Protein AF-A0A0M2LL61-F1 (afdb_monomer)

Secondary structure (DSSP, 8-state):
----------HHHHHHHHHHHHHHHHIIIIIHHHHHHHTTPEEEEE-SSTT--EEEEE--HHHHHH-HHHHHHHHS-HHHHHHHHHHHHHHHHHHHHHHHHHHHHHHHHHHHHHHHHTT--

Radius of gyration: 24.23 Å; Cα contacts (8 Å, |Δi|>4): 71; chains: 1; bounding box: 69×26×73 Å

Foldseek 3Di:
DDPPPPPDDPVVVVCLLVVLVVVLCCCVVPVLVVLLVVLVWDKDWDDPDPVDIKIATHDDPVSCVVCVPSNVVRRDISVRSVVVSVVVSVVVVVCVVVVVVVVVVVVVVVVVVVVVVVVVD

Solvent-accessible surface area (backbone atoms only — not comparable to full-atom values): 7057 Å² total; per-residue (Å²): 139,82,82,79,78,78,76,76,72,65,66,66,59,56,48,69,57,47,49,61,52,54,52,48,50,46,43,61,73,47,50,45,55,52,51,35,57,75,68,69,32,47,83,43,73,53,61,98,43,100,89,57,62,40,42,31,35,48,70,58,74,67,57,38,69,78,36,50,69,61,46,51,57,44,46,46,39,49,64,57,53,52,52,52,53,49,50,51,54,52,50,55,49,50,50,65,65,44,49,63,56,50,51,52,53,51,51,52,52,52,54,55,52,56,56,55,63,69,74,76,114

Nearest PDB structures (foldseek):
  4rjv-assembly2_C  TM=3.319E-01  e=9.261E+00  synthetic construct

Mean predicted aligned error: 9.5 Å

pLDDT: mean 84.98, std 10.01, range [50.81, 96.94]

Structure (mmCIF, N/CA/C/O backbone):
data_AF-A0A0M2LL61-F1
#
_entry.id   AF-A0A0M2LL61-F1
#
loop_
_atom_site.group_PDB
_atom_site.id
_atom_site.type_symbol
_atom_site.label_atom_id
_atom_site.label_alt_id
_atom_site.label_comp_id
_atom_site.label_asym_id
_atom_site.label_entity_id
_atom_site.label_seq_id
_atom_site.pdbx_PDB_ins_code
_atom_site.Cartn_x
_atom_site.Cartn_y
_atom_site.Cartn_z
_atom_site.occupancy
_atom_site.B_iso_or_equiv
_atom_site.auth_seq_id
_atom_site.auth_comp_id
_atom_site.auth_asym_id
_atom_site.auth_atom_id
_atom_site.pdbx_PDB_model_num
ATOM 1 N N . MET A 1 1 ? -4.674 -3.174 -48.853 1.00 50.81 1 MET A N 1
ATOM 2 C CA . MET A 1 1 ? -5.314 -3.799 -47.677 1.00 50.81 1 MET A CA 1
ATOM 3 C C . MET A 1 1 ? -4.205 -4.160 -46.704 1.00 50.81 1 MET A C 1
ATOM 5 O O . MET A 1 1 ? -3.470 -5.105 -46.946 1.00 50.81 1 MET A O 1
ATOM 9 N N . THR A 1 2 ? -3.969 -3.311 -45.710 1.00 56.88 2 THR A N 1
ATOM 10 C CA . THR A 1 2 ? -2.808 -3.397 -44.815 1.00 56.88 2 THR A CA 1
ATOM 11 C C . THR A 1 2 ? -3.265 -4.070 -43.528 1.00 56.88 2 THR A C 1
ATOM 13 O O . THR A 1 2 ? -3.979 -3.457 -42.740 1.00 56.88 2 THR A O 1
ATOM 16 N N . GLU A 1 3 ? -2.913 -5.342 -43.335 1.00 59.81 3 GLU A N 1
ATOM 17 C CA . GLU A 1 3 ? -3.194 -6.060 -42.090 1.00 59.81 3 GLU A CA 1
ATOM 18 C C . GLU A 1 3 ? -2.414 -5.421 -40.935 1.00 59.81 3 GLU A C 1
ATOM 20 O O . GLU A 1 3 ? -1.199 -5.594 -40.781 1.00 59.81 3 GLU A O 1
ATOM 25 N N . SER A 1 4 ? -3.123 -4.662 -40.104 1.00 64.50 4 SER A N 1
ATOM 26 C CA . SER A 1 4 ? -2.631 -4.196 -38.817 1.00 64.50 4 SER A CA 1
ATOM 27 C C . SER A 1 4 ? -2.482 -5.404 -37.891 1.00 64.50 4 SER A C 1
ATOM 29 O O . SER A 1 4 ? -3.421 -5.857 -37.240 1.00 64.50 4 SER A O 1
ATOM 31 N N . ARG A 1 5 ? -1.269 -5.963 -37.827 1.00 64.00 5 ARG A N 1
ATOM 32 C CA . ARG A 1 5 ? -0.934 -7.012 -36.859 1.00 64.00 5 ARG A CA 1
ATOM 33 C C . ARG A 1 5 ? -1.068 -6.447 -35.444 1.00 64.00 5 ARG A C 1
ATOM 35 O O . ARG A 1 5 ? -0.138 -5.825 -34.927 1.00 64.00 5 ARG A O 1
ATOM 42 N N . PHE A 1 6 ? -2.214 -6.683 -34.811 1.00 59.03 6 PHE A N 1
ATOM 43 C CA . PHE A 1 6 ? -2.401 -6.514 -33.376 1.00 59.03 6 PHE A CA 1
ATOM 44 C C . PHE A 1 6 ? -1.422 -7.448 -32.661 1.00 59.03 6 PHE A C 1
ATOM 46 O O . PHE A 1 6 ? -1.678 -8.634 -32.468 1.00 59.03 6 PHE A O 1
ATOM 53 N N . ARG A 1 7 ? -0.252 -6.924 -32.282 1.00 63.88 7 ARG A N 1
ATOM 54 C CA . ARG A 1 7 ? 0.630 -7.617 -31.344 1.00 63.88 7 ARG A CA 1
ATOM 55 C C . ARG A 1 7 ? -0.083 -7.641 -30.000 1.00 63.88 7 ARG A C 1
ATOM 57 O O . ARG A 1 7 ? -0.056 -6.654 -29.266 1.00 63.88 7 ARG A O 1
ATOM 64 N N . VAL A 1 8 ? -0.727 -8.764 -29.699 1.00 64.00 8 VAL A N 1
ATOM 65 C CA . VAL A 1 8 ? -1.262 -9.057 -28.370 1.00 64.00 8 VAL A CA 1
ATOM 66 C C . VAL A 1 8 ? -0.102 -8.903 -27.385 1.00 64.00 8 VAL A C 1
ATOM 68 O O . VAL A 1 8 ? 0.919 -9.586 -27.494 1.00 64.00 8 VAL A O 1
ATOM 71 N N . ARG A 1 9 ? -0.197 -7.919 -26.482 1.00 63.28 9 ARG A N 1
ATOM 72 C CA . ARG A 1 9 ? 0.802 -7.738 -25.423 1.00 63.28 9 ARG A CA 1
ATOM 73 C C . ARG A 1 9 ? 0.854 -9.023 -24.588 1.00 63.28 9 ARG A C 1
ATOM 75 O O . ARG A 1 9 ? -0.197 -9.607 -24.336 1.00 63.28 9 ARG A O 1
ATOM 82 N N . PRO A 1 10 ? 2.042 -9.462 -24.143 1.00 71.44 10 PRO A N 1
ATOM 83 C CA . PRO A 1 10 ? 2.154 -10.686 -23.365 1.00 71.44 10 PRO A CA 1
ATOM 84 C C . PRO A 1 10 ? 1.309 -10.577 -22.080 1.00 71.44 10 PRO A C 1
ATOM 86 O O . PRO A 1 10 ? 1.381 -9.547 -21.398 1.00 71.44 10 PRO A O 1
ATOM 89 N N . PRO A 1 11 ? 0.530 -11.617 -21.727 1.00 74.44 11 PRO A N 1
ATOM 90 C CA . PRO A 1 11 ? -0.408 -11.599 -20.596 1.00 74.44 11 PRO A CA 1
ATOM 91 C C . PRO A 1 11 ? 0.279 -11.346 -19.246 1.00 74.44 11 PRO A C 1
ATOM 93 O O . PRO A 1 11 ? -0.337 -10.824 -18.318 1.00 74.44 11 PRO A O 1
ATOM 96 N N . SER A 1 12 ? 1.583 -11.620 -19.156 1.00 78.31 12 SER A N 1
ATOM 97 C CA . SER A 1 12 ? 2.416 -11.311 -17.992 1.00 78.31 12 SER A CA 1
ATOM 98 C C . SER A 1 12 ? 2.436 -9.822 -17.632 1.00 78.31 12 SER A C 1
ATOM 100 O O . SER A 1 12 ? 2.560 -9.481 -16.459 1.00 78.31 12 SER A O 1
ATOM 102 N N . PHE A 1 13 ? 2.268 -8.924 -18.609 1.00 72.88 13 PHE A N 1
ATOM 103 C CA . PHE A 1 13 ? 2.219 -7.485 -18.348 1.00 72.88 13 PHE A CA 1
ATOM 104 C C . PHE A 1 13 ? 0.907 -7.062 -17.681 1.00 72.88 13 PHE A C 1
ATOM 106 O O . PHE A 1 13 ? 0.927 -6.281 -16.735 1.00 72.88 13 PHE A O 1
ATOM 113 N N . MET A 1 14 ? -0.225 -7.598 -18.145 1.00 77.31 14 MET A N 1
ATOM 114 C CA . MET A 1 14 ? -1.519 -7.351 -17.504 1.00 77.31 14 MET A CA 1
ATOM 115 C C . MET A 1 14 ? -1.539 -7.922 -16.086 1.00 77.31 14 MET A C 1
ATOM 117 O O . MET A 1 14 ? -1.945 -7.225 -15.164 1.00 77.31 14 MET A O 1
ATOM 121 N N . MET A 1 15 ? -1.018 -9.135 -15.890 1.00 81.00 15 MET A N 1
ATOM 122 C CA . MET A 1 15 ? -0.885 -9.753 -14.566 1.00 81.00 15 MET A CA 1
ATOM 123 C C . MET A 1 15 ? -0.065 -8.887 -13.599 1.00 81.00 15 MET A C 1
ATOM 125 O O . MET A 1 15 ? -0.503 -8.649 -12.479 1.00 81.00 15 MET A O 1
ATOM 129 N N . ALA A 1 16 ? 1.077 -8.346 -14.036 1.0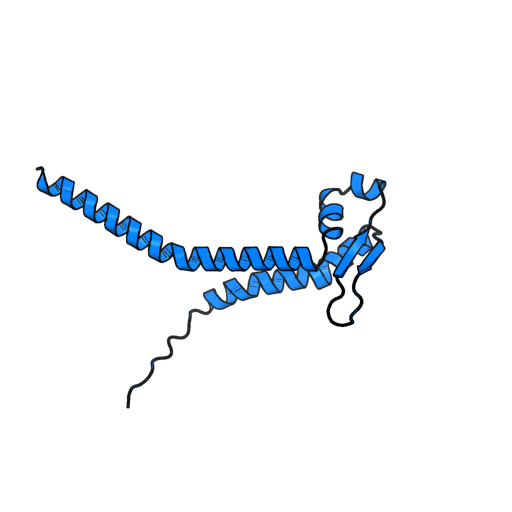0 78.38 16 ALA A N 1
ATOM 130 C CA . ALA A 1 16 ? 1.913 -7.481 -13.200 1.00 78.38 16 ALA A CA 1
ATOM 131 C C . ALA A 1 16 ? 1.226 -6.164 -12.783 1.00 78.38 16 ALA A C 1
ATOM 133 O O . ALA A 1 16 ? 1.598 -5.583 -11.768 1.00 78.38 16 ALA A O 1
ATOM 134 N N . LEU A 1 17 ? 0.237 -5.694 -13.551 1.00 72.94 17 LEU A N 1
ATOM 135 C CA . LEU A 1 17 ? -0.549 -4.497 -13.234 1.00 72.94 17 LEU A CA 1
ATOM 136 C C . LEU A 1 17 ? -1.766 -4.805 -12.361 1.00 72.94 17 LEU A C 1
ATOM 138 O O . LEU A 1 17 ? -2.086 -4.047 -11.450 1.00 72.94 17 LEU A O 1
ATOM 142 N N . VAL A 1 18 ? -2.454 -5.906 -12.656 1.00 82.75 18 VAL A N 1
ATOM 143 C CA . VAL A 1 18 ? -3.702 -6.279 -11.986 1.00 82.75 18 VAL A CA 1
ATOM 144 C C . VAL A 1 18 ? -3.422 -6.869 -10.609 1.00 82.75 18 VAL A C 1
ATOM 146 O O . VAL A 1 18 ? -4.157 -6.578 -9.672 1.00 82.75 18 VAL A O 1
ATOM 149 N N . LEU A 1 19 ? -2.347 -7.647 -10.452 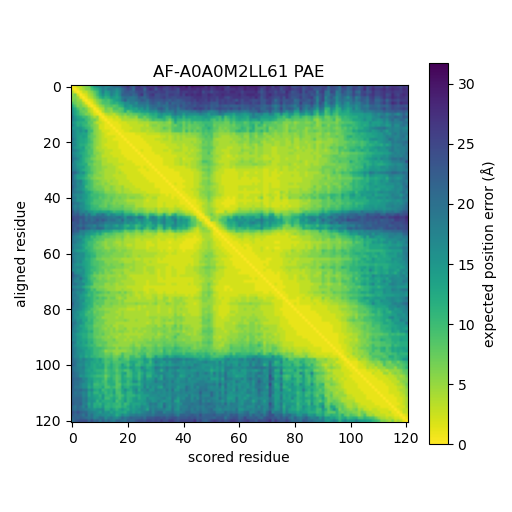1.00 84.88 19 LEU A N 1
ATOM 150 C CA . LEU A 1 19 ? -2.055 -8.339 -9.199 1.00 84.88 19 LEU A CA 1
ATOM 151 C C . LEU A 1 19 ? -1.886 -7.379 -8.004 1.00 84.88 19 LEU A C 1
ATOM 153 O O . LEU A 1 19 ? -2.560 -7.604 -7.001 1.00 84.88 19 LEU A O 1
ATOM 157 N N . PRO A 1 20 ? -1.095 -6.286 -8.077 1.00 82.06 20 PRO A N 1
ATOM 158 C CA . PRO A 1 20 ? -0.996 -5.332 -6.970 1.00 82.06 20 PRO A CA 1
ATOM 159 C C . PRO A 1 20 ? -2.335 -4.669 -6.639 1.00 82.06 20 PRO A C 1
ATOM 161 O O . PRO A 1 20 ? -2.628 -4.419 -5.473 1.00 82.06 20 PRO A O 1
ATOM 164 N N . LEU A 1 21 ? -3.162 -4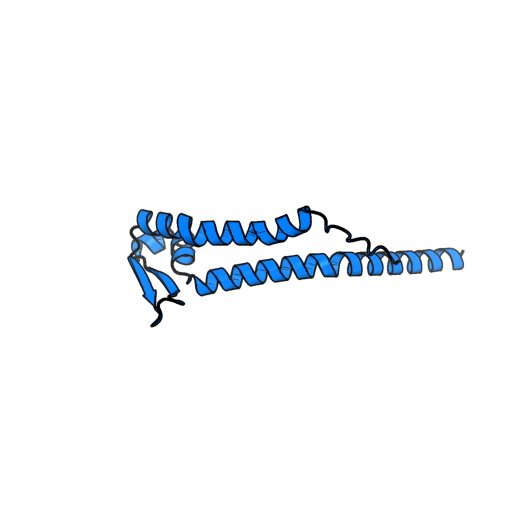.419 -7.659 1.00 84.19 21 LEU A N 1
ATOM 165 C CA . LEU A 1 21 ? -4.479 -3.817 -7.485 1.00 84.19 21 LEU A CA 1
ATOM 166 C C . LEU A 1 21 ? -5.427 -4.771 -6.746 1.00 84.19 21 LEU A C 1
ATOM 168 O O . LEU A 1 21 ? -6.058 -4.377 -5.772 1.00 84.19 21 LEU A O 1
ATOM 172 N N . VAL A 1 22 ? -5.477 -6.038 -7.168 1.00 87.88 22 VAL A N 1
ATOM 173 C CA . VAL A 1 22 ? -6.285 -7.085 -6.525 1.00 87.88 22 VAL A CA 1
ATOM 174 C C . VAL A 1 22 ? -5.838 -7.301 -5.082 1.00 87.88 22 VAL A C 1
ATOM 176 O O . VAL A 1 22 ? -6.674 -7.326 -4.183 1.00 87.88 22 VAL A O 1
ATOM 179 N N . VAL A 1 23 ? -4.528 -7.408 -4.844 1.00 88.12 23 VAL A N 1
ATOM 180 C CA . VAL A 1 23 ? -3.968 -7.558 -3.493 1.00 88.12 23 VAL A CA 1
ATOM 181 C C . VAL A 1 23 ? -4.330 -6.358 -2.621 1.00 88.12 23 VAL A C 1
ATOM 183 O O . VAL A 1 23 ? -4.759 -6.540 -1.485 1.00 88.12 23 VAL A O 1
ATOM 186 N N . GLY A 1 24 ? -4.219 -5.142 -3.158 1.00 86.25 24 GLY A N 1
ATOM 187 C CA . GLY A 1 24 ? -4.608 -3.921 -2.464 1.00 86.25 24 GLY A CA 1
ATOM 188 C C . GLY A 1 24 ? -6.083 -3.899 -2.073 1.00 86.25 24 GLY A C 1
ATOM 189 O O . GLY A 1 24 ? -6.408 -3.625 -0.922 1.00 86.25 24 GLY A O 1
ATOM 190 N N . VAL A 1 25 ? -6.974 -4.258 -3.002 1.00 87.44 25 VAL A N 1
ATOM 191 C CA . VAL A 1 25 ? -8.419 -4.339 -2.742 1.00 87.44 25 VAL A CA 1
ATOM 192 C C . VAL A 1 25 ? -8.730 -5.387 -1.674 1.00 87.44 25 VAL A C 1
ATOM 194 O O . VAL A 1 25 ? -9.489 -5.096 -0.756 1.00 87.44 25 VAL A O 1
ATOM 197 N N . LEU A 1 26 ? -8.130 -6.579 -1.742 1.00 90.56 26 LEU A N 1
ATOM 198 C CA . LEU A 1 26 ? -8.349 -7.632 -0.743 1.00 90.56 26 LEU A CA 1
ATOM 199 C C . LEU A 1 26 ? -7.840 -7.228 0.644 1.00 90.56 26 LEU A C 1
ATOM 201 O O . LEU A 1 26 ? -8.532 -7.440 1.641 1.00 90.56 26 LEU A O 1
ATOM 205 N N . LEU A 1 27 ? -6.656 -6.614 0.714 1.00 87.69 27 LEU A N 1
ATOM 206 C CA . LEU A 1 27 ? -6.118 -6.094 1.967 1.00 87.69 27 LEU A CA 1
ATOM 207 C C . LEU A 1 27 ? -7.063 -5.063 2.583 1.00 87.69 27 LEU A C 1
ATOM 209 O O . LEU A 1 27 ? -7.347 -5.137 3.776 1.00 87.69 27 LEU A O 1
ATOM 213 N N . ASN A 1 28 ? -7.583 -4.142 1.773 1.00 87.44 28 ASN A N 1
ATOM 214 C CA . ASN A 1 28 ? -8.370 -3.029 2.283 1.00 87.44 28 ASN A CA 1
ATOM 215 C C . ASN A 1 28 ? -9.826 -3.401 2.597 1.00 87.44 28 ASN A C 1
ATOM 217 O O . ASN A 1 28 ? -10.373 -2.951 3.598 1.00 87.44 28 ASN A O 1
ATOM 221 N N . ALA A 1 29 ? -10.447 -4.248 1.774 1.00 87.00 29 ALA A N 1
ATOM 222 C CA . ALA A 1 29 ? -11.855 -4.613 1.915 1.00 87.00 29 ALA A CA 1
ATOM 223 C C . ALA A 1 29 ? -12.096 -5.813 2.844 1.00 87.00 29 ALA A C 1
ATOM 225 O O . ALA A 1 29 ? -13.192 -5.945 3.379 1.00 87.00 29 ALA A O 1
ATOM 226 N N . VAL A 1 30 ? -11.106 -6.698 3.025 1.00 92.06 30 VAL A N 1
ATOM 227 C CA . VAL A 1 30 ? -11.285 -7.953 3.778 1.00 92.06 30 VAL A CA 1
ATOM 228 C C . VAL A 1 30 ? -10.351 -8.022 4.976 1.00 92.06 30 VAL A C 1
ATOM 230 O O . VAL A 1 30 ? -10.808 -8.129 6.113 1.00 92.06 30 VAL A O 1
ATOM 233 N N . VAL A 1 31 ? -9.041 -7.938 4.737 1.00 91.94 31 VAL A N 1
ATOM 234 C CA . VAL A 1 31 ? -8.042 -8.169 5.794 1.00 91.94 31 VAL A CA 1
ATOM 235 C C . VAL A 1 31 ? -8.097 -7.067 6.847 1.00 91.94 31 VAL A C 1
ATOM 237 O O . VAL A 1 31 ? -8.063 -7.351 8.040 1.00 91.94 31 VAL A O 1
ATOM 240 N N . ARG A 1 32 ? -8.221 -5.810 6.418 1.00 91.00 32 ARG A N 1
ATOM 241 C CA . ARG A 1 32 ? -8.233 -4.642 7.300 1.00 91.00 32 ARG A CA 1
ATOM 242 C C . ARG A 1 32 ? -9.453 -4.619 8.234 1.00 91.00 32 ARG A C 1
ATOM 244 O O . ARG A 1 32 ? -9.232 -4.495 9.438 1.00 91.00 32 ARG A O 1
ATOM 251 N N . PRO A 1 33 ? -10.702 -4.818 7.763 1.00 92.25 33 PRO A N 1
ATOM 252 C CA . PRO A 1 33 ? -11.847 -4.954 8.662 1.00 92.25 33 PRO A CA 1
ATOM 253 C C . PRO A 1 33 ? -11.726 -6.142 9.616 1.00 92.25 33 PRO A C 1
ATOM 255 O O . PRO A 1 33 ? -12.028 -6.008 10.799 1.00 92.25 33 PRO A O 1
ATOM 258 N N . TRP A 1 34 ? -11.252 -7.288 9.120 1.00 94.69 34 TRP A N 1
ATOM 259 C CA . TRP A 1 34 ? -11.088 -8.491 9.933 1.00 94.69 34 TRP A CA 1
ATOM 260 C C . TRP A 1 34 ? -10.068 -8.292 11.066 1.00 94.69 34 TRP A C 1
ATOM 262 O O . TRP A 1 34 ? -10.367 -8.58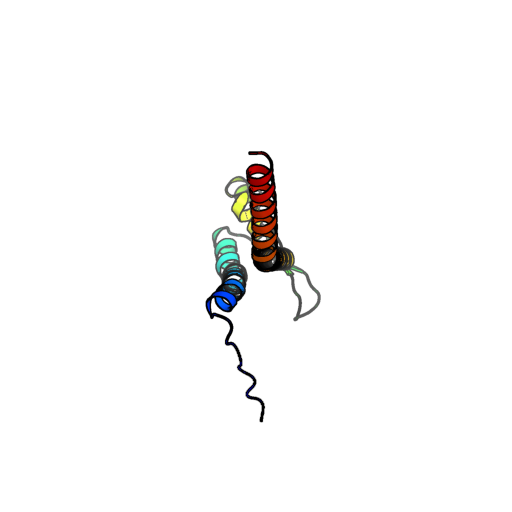9 12.221 1.00 94.69 34 TRP A O 1
ATOM 272 N N . LEU A 1 35 ? -8.900 -7.713 10.767 1.00 93.50 35 LEU A N 1
ATOM 273 C CA . LEU A 1 35 ? -7.884 -7.386 11.773 1.00 93.50 35 LEU A CA 1
ATOM 274 C C . LEU A 1 35 ? -8.367 -6.320 12.762 1.00 93.50 35 LEU A C 1
ATOM 276 O O . LEU A 1 35 ? -8.119 -6.443 13.959 1.00 93.50 35 LEU A O 1
ATOM 280 N N . GLY A 1 36 ? -9.064 -5.289 12.274 1.00 92.88 36 GLY A N 1
ATOM 281 C CA . GLY A 1 36 ? -9.633 -4.243 13.122 1.00 92.88 36 GLY A CA 1
ATOM 282 C C . GLY A 1 36 ? -10.601 -4.805 14.162 1.00 92.88 36 GLY A C 1
ATOM 283 O O . GLY A 1 36 ? -10.510 -4.454 15.336 1.00 92.88 36 GLY A O 1
ATOM 284 N N . GLN A 1 37 ? -11.459 -5.742 13.750 1.00 93.56 37 GLN A N 1
ATOM 285 C CA . GLN A 1 37 ? -12.385 -6.435 14.647 1.00 93.56 37 GLN A CA 1
ATOM 286 C C . GLN A 1 37 ? -11.664 -7.348 15.644 1.00 93.56 37 GLN A C 1
ATOM 288 O O . GLN A 1 37 ? -12.008 -7.336 16.823 1.00 93.56 37 GLN A O 1
ATOM 293 N N . GLN A 1 38 ? -10.656 -8.113 15.206 1.00 95.19 38 GLN A N 1
ATOM 294 C CA . GLN A 1 38 ? -9.905 -8.996 16.108 1.00 95.19 38 GLN A CA 1
ATOM 295 C C . GLN A 1 38 ? -9.145 -8.239 17.200 1.00 95.19 38 GLN A C 1
ATOM 297 O O . GLN A 1 38 ? -9.055 -8.725 18.322 1.00 95.19 38 GLN A O 1
ATOM 302 N N . LEU A 1 39 ? -8.623 -7.055 16.883 1.00 94.12 39 LEU A N 1
ATOM 303 C CA . LEU A 1 39 ? -7.883 -6.209 17.822 1.00 94.12 39 LEU A CA 1
ATOM 304 C C . LEU A 1 39 ? -8.790 -5.282 18.649 1.00 94.12 39 LEU A C 1
ATOM 306 O O . LEU A 1 39 ? -8.288 -4.405 19.343 1.00 94.12 39 LEU A O 1
ATOM 310 N N . GLY A 1 40 ? -10.118 -5.425 18.554 1.00 94.44 40 GLY A N 1
ATOM 311 C CA . GLY A 1 40 ? -11.065 -4.599 19.311 1.00 94.44 40 GLY A CA 1
ATOM 312 C C . GLY A 1 40 ? -11.051 -3.115 18.926 1.00 94.44 40 GLY A C 1
ATOM 313 O O . GLY A 1 40 ? -11.417 -2.263 19.734 1.00 94.44 40 GLY A O 1
ATOM 314 N N . GLY A 1 41 ? -10.616 -2.786 17.708 1.00 93.56 41 GLY A N 1
ATOM 315 C CA . GLY A 1 41 ? -10.573 -1.409 17.233 1.00 93.56 41 GLY A CA 1
ATOM 316 C C . GLY A 1 41 ? -11.968 -0.816 17.046 1.00 93.56 41 GLY A C 1
ATOM 317 O O . GLY A 1 41 ? -12.939 -1.516 16.764 1.00 93.56 41 GLY A O 1
ATOM 318 N N . THR A 1 42 ? -12.065 0.506 17.137 1.00 95.62 42 THR A N 1
ATOM 319 C CA . THR A 1 42 ? -13.288 1.242 16.801 1.00 95.62 42 THR A CA 1
ATOM 320 C C . THR A 1 42 ? -13.182 1.782 15.375 1.00 95.62 42 THR A C 1
ATOM 322 O O . THR A 1 42 ? -12.259 2.556 15.097 1.00 95.62 42 THR A O 1
ATOM 325 N N . PRO A 1 43 ? -14.099 1.422 14.460 1.00 93.75 43 PRO A N 1
ATOM 326 C CA . PRO A 1 43 ? -14.084 1.964 13.114 1.00 93.75 43 PRO A CA 1
ATOM 327 C C . PRO A 1 43 ? -14.488 3.439 13.148 1.00 93.75 43 PRO A C 1
ATOM 329 O O . PRO A 1 43 ? -15.508 3.832 13.717 1.00 93.75 43 PRO A O 1
ATOM 332 N N . ARG A 1 44 ? -13.678 4.263 12.502 1.00 94.19 44 ARG A N 1
ATOM 333 C CA . ARG A 1 44 ? -13.928 5.670 12.231 1.00 94.19 44 ARG A CA 1
ATOM 334 C C . ARG A 1 44 ? -14.094 5.872 10.746 1.00 94.19 44 ARG A C 1
ATOM 336 O O . ARG A 1 44 ? -13.574 5.129 9.914 1.00 94.19 44 ARG A O 1
ATOM 343 N N . SER A 1 45 ? -14.844 6.908 10.427 1.00 91.06 45 SER A N 1
ATOM 344 C CA . SER A 1 45 ? -15.099 7.276 9.054 1.00 91.06 45 SER A CA 1
ATOM 345 C C . SER A 1 45 ? -15.281 8.776 8.960 1.00 91.06 45 SER A C 1
ATOM 347 O O . SER A 1 45 ? -15.987 9.350 9.793 1.00 91.06 45 SER A O 1
ATOM 349 N N . MET A 1 46 ? -14.693 9.396 7.949 1.00 88.88 46 MET A N 1
ATOM 350 C CA . MET A 1 46 ? -14.826 10.826 7.703 1.00 88.88 46 MET A CA 1
ATOM 351 C C . MET A 1 46 ? -15.044 11.080 6.218 1.00 88.88 46 MET A C 1
ATOM 353 O O . MET A 1 46 ? -14.385 10.499 5.360 1.00 88.88 46 MET A O 1
ATOM 357 N N . GLY A 1 47 ? -16.011 11.942 5.922 1.00 82.50 47 GLY A N 1
ATOM 358 C CA . GLY A 1 47 ? -16.435 12.259 4.564 1.00 82.50 47 GLY A CA 1
ATOM 359 C C . GLY A 1 47 ? -17.925 12.570 4.535 1.00 82.50 47 GLY A C 1
ATOM 360 O O . GLY A 1 47 ? -18.720 11.899 5.184 1.00 82.50 47 GLY A O 1
ATOM 361 N N . ALA A 1 48 ? -18.306 13.610 3.796 1.00 64.69 48 ALA A N 1
ATOM 362 C CA . ALA A 1 48 ? -19.694 14.070 3.701 1.00 64.69 48 ALA A CA 1
ATOM 363 C C . ALA A 1 48 ? -20.463 13.439 2.524 1.00 64.69 48 ALA A C 1
ATOM 365 O O . ALA A 1 48 ? -21.597 13.828 2.254 1.00 64.69 48 ALA A O 1
ATOM 366 N N . SER A 1 49 ? -19.856 12.502 1.784 1.00 71.94 49 SER A N 1
ATOM 367 C CA . SER A 1 49 ? -20.455 11.939 0.571 1.00 71.94 49 SER A CA 1
ATOM 368 C C . SER A 1 49 ? -20.425 10.415 0.551 1.00 71.94 49 SER A C 1
ATOM 370 O O . SER A 1 49 ? -19.430 9.794 0.915 1.00 71.94 49 SER A O 1
ATOM 372 N N . VAL A 1 50 ? -21.490 9.829 0.002 1.00 63.75 50 VAL A N 1
ATOM 373 C CA . VAL A 1 50 ? -21.658 8.380 -0.218 1.00 63.75 50 VAL A CA 1
ATOM 374 C C . VAL A 1 50 ? -20.590 7.800 -1.165 1.00 63.75 50 VAL A C 1
ATOM 376 O O . VAL A 1 50 ? -20.388 6.594 -1.213 1.00 63.75 50 VAL A O 1
ATOM 379 N N . ARG A 1 51 ? -19.893 8.647 -1.938 1.00 69.94 51 ARG A N 1
ATOM 380 C CA . ARG A 1 51 ? -18.901 8.227 -2.944 1.00 69.94 51 ARG A CA 1
ATOM 381 C C . ARG A 1 51 ? -17.446 8.313 -2.482 1.00 69.94 51 ARG A C 1
ATOM 383 O O . ARG A 1 51 ? -16.568 7.887 -3.224 1.00 69.94 51 ARG A O 1
ATOM 390 N N . GLY A 1 52 ? -17.181 8.873 -1.307 1.00 69.75 52 GLY A N 1
ATOM 391 C CA . GLY A 1 52 ? -15.820 9.134 -0.845 1.00 69.75 52 GLY A CA 1
ATOM 392 C C . GLY A 1 52 ? -15.804 9.325 0.656 1.00 69.75 52 GLY A C 1
ATOM 393 O O . GLY A 1 52 ? -15.732 10.455 1.137 1.00 69.75 52 GLY A O 1
ATOM 394 N N . GLN A 1 53 ? -15.941 8.215 1.369 1.00 84.81 53 GLN A N 1
ATOM 395 C CA . GLN A 1 53 ? -15.792 8.149 2.811 1.00 84.81 53 GLN A CA 1
ATOM 396 C C . GLN A 1 53 ? -14.451 7.476 3.092 1.00 84.81 53 GLN A C 1
ATOM 398 O O . GLN A 1 53 ? -14.168 6.406 2.558 1.00 84.81 53 GL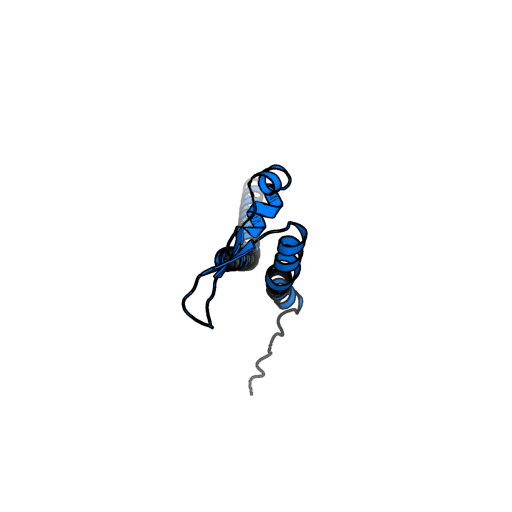N A O 1
ATOM 403 N N . ASP A 1 54 ? -13.598 8.150 3.855 1.00 88.25 54 ASP A N 1
ATOM 404 C CA . ASP A 1 54 ? -12.307 7.609 4.263 1.00 88.25 54 ASP A CA 1
ATOM 405 C C . ASP A 1 54 ? -12.499 6.872 5.586 1.00 88.25 54 ASP A C 1
ATOM 407 O O . ASP A 1 54 ? -13.081 7.441 6.517 1.00 88.25 54 ASP A O 1
ATOM 411 N N . HIS A 1 55 ? -12.054 5.617 5.673 1.00 91.12 55 HIS A N 1
ATOM 412 C CA . HIS A 1 55 ? -12.210 4.803 6.876 1.00 91.12 55 HIS A CA 1
ATOM 413 C C . HIS A 1 55 ? -10.866 4.481 7.524 1.00 91.12 55 HIS A C 1
ATOM 415 O O . HIS A 1 55 ? -9.859 4.196 6.865 1.00 91.12 55 HIS A O 1
ATOM 421 N N . TRP A 1 56 ? -10.855 4.467 8.852 1.00 93.75 56 TRP A N 1
ATOM 422 C CA . TRP A 1 56 ? -9.723 3.998 9.645 1.00 93.75 56 TRP A CA 1
ATOM 423 C C . TRP A 1 56 ? -10.153 3.413 10.973 1.00 93.75 56 TRP A C 1
ATOM 425 O O . TRP A 1 56 ? -11.309 3.522 11.360 1.00 93.75 56 TRP A O 1
ATOM 435 N N . TRP A 1 57 ? -9.227 2.748 11.653 1.00 95.69 57 TRP A N 1
ATOM 436 C CA . TRP A 1 57 ? -9.484 2.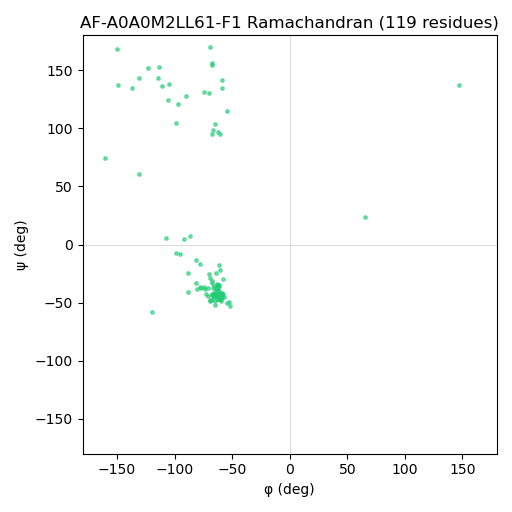138 12.949 1.00 95.69 57 TRP A CA 1
ATOM 437 C C . TRP A 1 57 ? -8.728 2.883 14.038 1.00 95.69 57 TRP A C 1
ATOM 439 O O . TRP A 1 57 ? -7.556 3.218 13.880 1.00 95.69 57 TRP A O 1
ATOM 449 N N . GLU A 1 58 ? -9.403 3.134 15.153 1.00 96.12 58 GLU A N 1
ATOM 450 C CA . GLU A 1 58 ? -8.791 3.657 16.367 1.00 96.12 58 GLU A CA 1
ATOM 451 C C . GLU A 1 58 ? -8.661 2.549 17.406 1.00 96.12 58 GLU A C 1
ATOM 453 O O . GLU A 1 58 ? -9.581 1.761 17.613 1.00 96.12 58 GLU A O 1
ATOM 458 N N . PHE A 1 59 ? -7.518 2.526 18.082 1.00 96.56 59 PHE A N 1
ATOM 459 C CA . PHE A 1 59 ? -7.206 1.569 19.141 1.00 96.56 59 PHE A CA 1
ATOM 460 C C . PHE A 1 59 ? -6.858 2.318 20.421 1.00 96.56 59 PHE A C 1
ATOM 462 O O . PHE A 1 59 ? -6.349 3.446 20.359 1.00 96.56 59 PHE A O 1
ATOM 469 N N . ASP A 1 60 ? -7.105 1.690 21.561 1.00 96.12 60 ASP A N 1
ATOM 470 C CA . ASP A 1 60 ? -6.694 2.174 22.872 1.00 96.12 60 ASP A CA 1
ATOM 471 C C . ASP A 1 60 ? -5.164 2.095 23.049 1.00 96.12 60 ASP A C 1
ATOM 473 O O . ASP A 1 60 ? -4.431 1.539 22.225 1.00 96.12 60 ASP A O 1
ATOM 477 N N . ALA A 1 61 ? -4.659 2.701 24.123 1.00 95.56 61 ALA A N 1
ATOM 478 C CA . ALA A 1 61 ? -3.222 2.798 24.348 1.00 95.56 61 ALA A CA 1
ATOM 479 C C . ALA A 1 61 ? -2.561 1.436 24.631 1.00 95.56 61 ALA A C 1
ATOM 481 O O . ALA A 1 61 ? -1.419 1.242 24.213 1.00 95.56 61 ALA A O 1
ATOM 482 N N . ALA A 1 62 ? -3.259 0.501 25.292 1.00 96.06 62 ALA A N 1
ATOM 483 C CA . ALA A 1 62 ? -2.694 -0.807 25.614 1.00 96.06 62 ALA A CA 1
ATOM 484 C C . ALA A 1 62 ? -2.509 -1.641 24.339 1.00 96.06 62 ALA A C 1
ATOM 486 O O . ALA A 1 62 ? -1.395 -2.077 24.048 1.00 96.06 62 ALA A O 1
ATOM 487 N N . THR A 1 63 ? -3.539 -1.725 23.493 1.00 94.94 63 THR A N 1
ATOM 488 C CA . THR A 1 63 ? -3.459 -2.458 22.216 1.00 94.94 63 THR A CA 1
ATOM 489 C C . THR A 1 63 ? -2.405 -1.874 21.270 1.00 94.94 63 THR A C 1
ATOM 491 O O . THR A 1 63 ? -1.712 -2.615 20.568 1.00 94.94 63 THR A O 1
ATOM 494 N N . ARG A 1 64 ? -2.215 -0.544 21.252 1.00 95.44 64 ARG A N 1
ATOM 495 C CA . ARG A 1 64 ? -1.126 0.078 20.470 1.00 95.44 64 ARG A CA 1
ATOM 496 C C . ARG A 1 64 ? 0.261 -0.299 20.980 1.00 95.44 64 ARG A C 1
ATOM 498 O O . ARG A 1 64 ? 1.172 -0.427 20.167 1.00 95.44 64 ARG A O 1
ATOM 505 N N . ALA A 1 65 ? 0.431 -0.455 22.292 1.00 96.69 65 ALA A N 1
ATOM 506 C CA . ALA A 1 65 ? 1.703 -0.864 22.879 1.00 96.69 65 ALA A CA 1
ATOM 507 C C . ALA A 1 65 ? 2.019 -2.338 22.577 1.00 96.69 65 ALA A C 1
ATOM 509 O O . ALA A 1 65 ? 3.167 -2.668 22.287 1.00 96.69 65 ALA A O 1
ATOM 510 N N . GLU A 1 66 ? 1.004 -3.203 22.584 1.00 96.94 66 GLU A N 1
ATOM 511 C CA . GLU A 1 66 ? 1.146 -4.633 22.279 1.00 96.94 66 GLU A CA 1
ATOM 512 C C . GLU A 1 66 ? 1.364 -4.896 20.780 1.00 96.94 66 GLU A C 1
ATOM 514 O O . GLU A 1 66 ? 2.173 -5.743 20.394 1.00 96.94 66 GLU A O 1
ATOM 519 N N . HIS A 1 67 ? 0.682 -4.137 19.916 1.00 95.62 67 HIS A N 1
ATOM 520 C CA . HIS A 1 67 ? 0.689 -4.341 18.466 1.00 95.62 67 HIS A CA 1
ATOM 521 C C . HIS A 1 67 ? 0.960 -3.047 17.670 1.00 95.62 67 HIS A C 1
ATOM 523 O O . HIS A 1 67 ? 0.138 -2.646 16.836 1.00 95.62 67 HIS A O 1
ATOM 529 N N . PRO A 1 68 ? 2.123 -2.389 17.842 1.00 95.94 68 PRO A N 1
ATOM 530 C CA . PRO A 1 68 ? 2.384 -1.063 17.268 1.00 95.94 68 PRO A CA 1
ATOM 531 C C . PRO A 1 68 ? 2.352 -1.044 15.734 1.00 95.94 68 PRO A C 1
ATOM 533 O O . PRO A 1 68 ? 1.832 -0.109 15.127 1.00 95.94 68 PRO A O 1
ATOM 536 N N . MET A 1 69 ? 2.856 -2.099 15.085 1.00 95.44 69 MET A N 1
ATOM 537 C CA . MET A 1 69 ? 2.882 -2.189 13.619 1.00 95.44 69 MET A CA 1
ATOM 538 C C . MET A 1 69 ? 1.485 -2.398 13.020 1.00 95.44 69 MET A C 1
ATOM 540 O O . MET A 1 69 ? 1.123 -1.733 12.050 1.00 95.44 69 MET A O 1
ATOM 544 N N . LEU A 1 70 ? 0.684 -3.298 13.604 1.00 92.69 70 LEU A N 1
ATOM 545 C CA . LEU A 1 70 ? -0.668 -3.588 13.114 1.00 92.69 70 LEU A CA 1
ATOM 546 C C . LEU A 1 70 ? -1.595 -2.401 13.360 1.00 92.69 70 LEU A C 1
ATOM 548 O O . LEU A 1 70 ? -2.276 -1.955 12.442 1.00 92.69 70 LEU A O 1
ATOM 552 N N . THR A 1 71 ? -1.579 -1.846 14.573 1.00 94.62 71 THR A N 1
ATOM 553 C CA . THR A 1 71 ? -2.404 -0.680 14.911 1.00 94.62 71 THR A CA 1
ATOM 554 C C . THR A 1 71 ? -2.015 0.542 14.082 1.00 94.62 71 THR A C 1
ATOM 556 O O . THR A 1 71 ? -2.905 1.252 13.618 1.00 94.62 71 THR A O 1
ATOM 559 N N . GLY A 1 72 ? -0.724 0.752 13.796 1.00 93.44 72 GLY A N 1
ATOM 560 C CA . GLY A 1 72 ? -0.258 1.804 12.887 1.00 93.44 72 GLY A CA 1
ATOM 561 C C . GLY A 1 72 ? -0.782 1.636 11.457 1.00 93.44 72 GLY A C 1
ATOM 562 O O . GLY A 1 72 ? -1.321 2.581 10.876 1.00 93.44 72 GLY A O 1
ATOM 563 N N . PHE A 1 73 ? -0.708 0.422 10.905 1.00 92.00 73 PHE A N 1
ATOM 564 C CA . PHE A 1 73 ? -1.285 0.119 9.592 1.00 92.00 73 PHE A CA 1
ATOM 565 C C . PHE A 1 73 ? -2.805 0.349 9.562 1.00 92.00 73 PHE A C 1
ATOM 567 O O . PHE A 1 73 ? -3.317 1.014 8.665 1.00 92.00 73 PHE A O 1
ATOM 574 N N . LEU A 1 74 ? -3.531 -0.140 10.568 1.00 92.81 74 LEU A N 1
ATOM 575 C CA . LEU A 1 74 ? -4.991 -0.023 10.649 1.00 92.81 74 LEU A CA 1
ATOM 576 C C . LEU A 1 74 ? -5.470 1.416 10.925 1.00 92.81 74 LEU A C 1
ATOM 578 O O . LEU A 1 74 ? -6.570 1.782 10.511 1.00 92.81 74 LEU A O 1
ATOM 582 N N . SER A 1 75 ? -4.631 2.245 11.554 1.00 93.88 75 SER A N 1
ATOM 583 C CA . SER A 1 75 ? -4.882 3.681 11.763 1.00 93.88 75 SER A CA 1
ATOM 584 C C . SER A 1 75 ? -4.615 4.524 10.510 1.00 93.88 75 SER A C 1
ATOM 586 O O . SER A 1 75 ? -5.049 5.670 10.433 1.00 93.88 75 SER A O 1
ATOM 588 N N . THR A 1 76 ? -3.896 3.984 9.521 1.00 92.56 76 THR A N 1
ATOM 589 C CA . THR A 1 76 ? -3.620 4.676 8.252 1.00 92.56 76 THR A CA 1
ATOM 590 C C . THR A 1 76 ? -4.872 4.673 7.392 1.00 92.56 76 THR A C 1
ATOM 592 O O . THR A 1 76 ? -5.452 3.611 7.218 1.00 92.56 76 THR A O 1
ATOM 595 N N . SER A 1 77 ? -5.284 5.813 6.839 1.00 89.69 77 SER A N 1
ATOM 596 C CA . SER A 1 77 ? -6.552 5.927 6.109 1.00 89.69 77 SER A CA 1
ATOM 597 C C . SER A 1 77 ? -6.596 5.140 4.788 1.00 89.69 77 SER A C 1
ATOM 599 O O . SER A 1 77 ? -5.555 4.864 4.182 1.00 89.69 77 SER A O 1
ATOM 601 N N . ASP A 1 78 ? -7.798 4.781 4.325 1.00 86.50 78 ASP A N 1
ATOM 602 C CA . ASP A 1 78 ? -7.988 4.052 3.061 1.00 86.50 78 ASP A CA 1
ATOM 603 C C . ASP A 1 78 ? -7.419 4.831 1.877 1.00 86.50 78 ASP A C 1
ATOM 605 O O . ASP A 1 78 ? -6.753 4.263 1.006 1.00 86.50 78 ASP A O 1
ATOM 609 N N . GLY A 1 79 ? -7.642 6.149 1.870 1.00 86.44 79 GLY A N 1
ATOM 610 C CA . GLY A 1 79 ? -7.097 7.040 0.852 1.00 86.44 79 GLY A CA 1
ATOM 611 C C . GLY A 1 79 ? -5.567 7.011 0.814 1.00 86.44 79 GLY A C 1
ATOM 612 O O . GLY A 1 79 ? -4.972 6.932 -0.263 1.00 86.44 79 GLY A O 1
ATOM 613 N N . ALA A 1 80 ? -4.915 7.008 1.980 1.00 87.69 80 ALA A N 1
ATOM 614 C CA . ALA A 1 80 ? -3.459 6.929 2.068 1.00 87.69 80 ALA A CA 1
ATOM 615 C C . ALA A 1 80 ? -2.920 5.581 1.553 1.00 87.69 80 ALA A C 1
ATOM 617 O O . ALA A 1 80 ? -1.948 5.557 0.791 1.00 87.69 80 ALA A O 1
ATOM 618 N N . ILE A 1 81 ? -3.577 4.466 1.897 1.00 86.94 81 ILE A N 1
ATOM 619 C CA . ILE A 1 81 ? -3.216 3.126 1.401 1.00 86.94 81 ILE A CA 1
ATOM 620 C C . ILE A 1 81 ? -3.363 3.060 -0.126 1.00 86.94 81 ILE A C 1
ATOM 622 O O . ILE A 1 81 ? -2.460 2.579 -0.818 1.00 86.94 81 ILE A O 1
ATOM 626 N N . ALA A 1 82 ? -4.460 3.593 -0.670 1.00 85.06 82 ALA A N 1
ATOM 627 C CA . ALA A 1 82 ? -4.695 3.642 -2.110 1.00 85.06 82 ALA A CA 1
ATOM 628 C C . ALA A 1 82 ? -3.612 4.450 -2.849 1.00 85.06 82 ALA A C 1
ATOM 630 O O . ALA A 1 82 ? -3.097 3.998 -3.875 1.00 85.06 82 ALA A O 1
ATOM 631 N N . MET A 1 83 ? -3.212 5.607 -2.312 1.00 88.69 83 MET A N 1
ATOM 632 C CA . MET A 1 83 ? -2.140 6.429 -2.886 1.00 88.69 83 MET A CA 1
ATOM 633 C C . MET 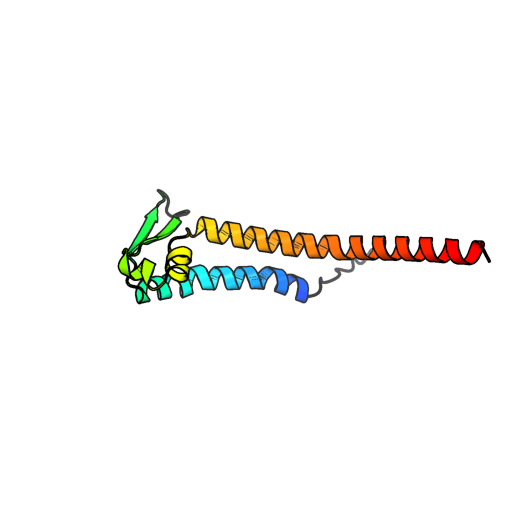A 1 83 ? -0.782 5.720 -2.857 1.00 88.69 83 MET A C 1
ATOM 635 O O . MET A 1 83 ? -0.020 5.806 -3.823 1.00 88.69 83 MET A O 1
ATOM 639 N N . LEU A 1 84 ? -0.485 4.976 -1.789 1.00 88.06 84 LEU A N 1
ATOM 640 C CA . LEU A 1 84 ? 0.748 4.198 -1.681 1.00 88.06 84 LEU A CA 1
ATOM 641 C C . LEU A 1 84 ? 0.785 3.055 -2.705 1.00 88.06 84 LEU A C 1
ATOM 643 O O . LEU A 1 84 ? 1.786 2.881 -3.400 1.00 88.06 84 LEU A O 1
ATOM 647 N N . LEU A 1 85 ? -0.320 2.322 -2.867 1.00 85.31 85 LEU A N 1
ATOM 648 C CA . LEU A 1 85 ? -0.448 1.294 -3.906 1.00 85.31 85 LEU A CA 1
ATOM 649 C C . LEU A 1 85 ? -0.295 1.883 -5.309 1.00 85.31 85 LEU A C 1
ATOM 651 O O . LEU A 1 85 ? 0.413 1.319 -6.146 1.00 85.31 85 LEU A O 1
ATOM 655 N N . PHE A 1 86 ? -0.909 3.039 -5.561 1.00 84.38 86 PHE A N 1
ATOM 656 C CA . PHE A 1 86 ? -0.760 3.744 -6.828 1.00 84.38 86 PHE A CA 1
ATOM 657 C C . PHE A 1 86 ? 0.702 4.122 -7.095 1.00 84.38 86 PHE A C 1
ATOM 659 O O . PHE A 1 86 ? 1.211 3.869 -8.188 1.00 84.38 86 PHE A O 1
ATOM 666 N N . ALA A 1 87 ? 1.414 4.640 -6.090 1.00 88.12 87 ALA A N 1
ATOM 667 C CA . ALA A 1 87 ? 2.838 4.944 -6.204 1.00 88.12 87 ALA A CA 1
ATOM 668 C C . ALA A 1 87 ? 3.669 3.696 -6.554 1.00 88.12 87 ALA A C 1
ATOM 670 O O . ALA A 1 87 ? 4.518 3.756 -7.445 1.00 88.12 87 ALA A O 1
ATOM 671 N N . VAL A 1 88 ? 3.389 2.545 -5.929 1.00 86.31 88 VAL A N 1
ATOM 672 C CA . VAL A 1 88 ? 4.052 1.268 -6.253 1.00 86.31 88 VAL A CA 1
ATOM 673 C C . VAL A 1 88 ? 3.790 0.857 -7.703 1.00 86.31 88 VAL A C 1
ATOM 675 O O . VAL A 1 88 ? 4.728 0.505 -8.418 1.00 86.31 88 VAL A O 1
ATOM 678 N N . ILE A 1 89 ? 2.544 0.946 -8.174 1.00 84.19 89 ILE A N 1
ATOM 679 C CA . ILE A 1 89 ? 2.190 0.630 -9.567 1.00 84.19 89 ILE A CA 1
ATOM 680 C C . ILE A 1 89 ? 2.951 1.543 -10.539 1.00 84.19 89 ILE A C 1
ATOM 682 O O . ILE A 1 89 ? 3.530 1.060 -11.516 1.00 84.19 89 ILE A O 1
ATOM 686 N N . VAL A 1 90 ? 3.003 2.848 -10.259 1.00 87.19 90 VAL A N 1
ATOM 687 C CA . VAL A 1 90 ? 3.747 3.823 -11.071 1.00 87.19 90 VAL A CA 1
ATOM 688 C C . VAL A 1 90 ? 5.240 3.494 -11.098 1.00 87.19 90 VAL A C 1
ATOM 690 O O . VAL A 1 90 ? 5.845 3.529 -12.169 1.00 87.19 90 VAL A O 1
ATOM 693 N N . LEU A 1 91 ? 5.837 3.119 -9.964 1.00 87.25 91 LEU A N 1
ATOM 694 C CA . LEU A 1 91 ? 7.247 2.724 -9.892 1.00 87.25 91 LEU A CA 1
ATOM 695 C C . LEU A 1 91 ? 7.534 1.451 -10.693 1.00 87.25 91 LEU A C 1
ATOM 697 O O . LEU A 1 91 ? 8.510 1.414 -11.442 1.00 87.25 91 LEU A O 1
ATOM 701 N N . LEU A 1 92 ? 6.676 0.432 -10.596 1.00 83.19 92 LEU A N 1
ATOM 702 C CA . LEU A 1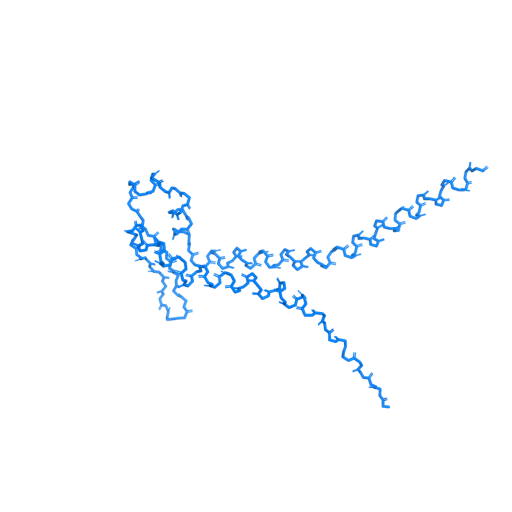 92 ? 6.801 -0.796 -11.388 1.00 83.19 92 LEU A CA 1
ATOM 703 C C . LEU A 1 92 ? 6.698 -0.505 -12.890 1.00 83.19 92 LEU A C 1
ATOM 705 O O . LEU A 1 92 ? 7.462 -1.053 -13.693 1.00 83.19 92 LEU A O 1
ATOM 709 N N . PHE A 1 93 ? 5.796 0.400 -13.275 1.00 82.19 93 PHE A N 1
ATOM 710 C CA . PHE A 1 93 ? 5.669 0.856 -14.652 1.00 82.19 93 PHE A CA 1
ATOM 711 C C . PHE A 1 93 ? 6.930 1.602 -15.099 1.00 82.19 93 PHE A C 1
ATOM 713 O O . PHE A 1 93 ? 7.549 1.226 -16.094 1.00 82.19 93 PHE A O 1
ATOM 720 N N . ALA A 1 94 ? 7.378 2.602 -14.338 1.00 84.75 94 ALA A N 1
ATOM 721 C CA . ALA A 1 94 ? 8.591 3.355 -14.633 1.00 84.75 94 ALA A CA 1
ATOM 722 C C . ALA A 1 94 ? 9.797 2.418 -14.787 1.00 84.75 94 ALA A C 1
ATOM 724 O O . ALA A 1 94 ? 10.465 2.445 -15.820 1.00 84.75 94 ALA A O 1
ATOM 725 N N . TRP A 1 95 ? 10.015 1.514 -13.830 1.00 84.25 95 TRP A N 1
ATOM 726 C CA . TRP A 1 95 ? 11.080 0.516 -13.881 1.00 84.25 95 TRP A CA 1
ATOM 727 C C . TRP A 1 95 ? 11.045 -0.288 -15.182 1.00 84.25 95 TRP A C 1
ATOM 729 O O . TRP A 1 95 ? 12.045 -0.376 -15.894 1.00 84.25 95 TRP A O 1
ATOM 739 N N . ARG A 1 96 ? 9.875 -0.815 -15.556 1.00 79.44 96 ARG A N 1
ATOM 740 C CA . ARG A 1 96 ? 9.717 -1.639 -16.760 1.00 79.44 96 ARG A CA 1
ATOM 741 C C . ARG A 1 96 ? 10.008 -0.889 -18.061 1.00 79.44 96 ARG A C 1
ATOM 743 O O . ARG A 1 96 ? 10.489 -1.513 -19.015 1.00 79.44 96 ARG A O 1
ATOM 750 N N . PHE A 1 97 ? 9.687 0.402 -18.123 1.00 78.69 97 PHE A N 1
ATOM 751 C CA . PHE A 1 97 ? 9.937 1.251 -19.292 1.00 78.69 97 PHE A CA 1
ATOM 752 C C . PHE A 1 97 ? 11.378 1.770 -19.342 1.00 78.69 97 PHE A C 1
ATOM 754 O O . PHE A 1 97 ? 11.939 1.915 -20.432 1.00 78.69 97 PHE A O 1
ATOM 761 N N . LEU A 1 98 ? 11.994 2.015 -18.184 1.00 84.69 98 LEU A N 1
ATOM 762 C CA . LEU A 1 98 ? 13.376 2.470 -18.089 1.00 84.69 98 LEU A CA 1
ATOM 763 C C . LEU A 1 98 ? 14.375 1.323 -18.302 1.00 84.69 98 LEU A C 1
ATOM 765 O O . LEU A 1 98 ? 15.382 1.536 -18.972 1.00 84.69 98 LEU A O 1
ATOM 769 N N . ASP A 1 99 ? 14.093 0.108 -17.830 1.00 81.88 99 ASP A N 1
ATOM 770 C CA . ASP A 1 99 ? 14.991 -1.054 -17.925 1.00 81.88 99 ASP A CA 1
ATOM 771 C C . ASP A 1 99 ? 15.520 -1.332 -19.355 1.00 81.88 99 ASP A C 1
ATOM 773 O O . ASP A 1 99 ? 16.738 -1.338 -19.551 1.00 81.88 99 ASP A O 1
ATOM 777 N N . PRO A 1 100 ? 14.691 -1.453 -20.414 1.00 77.81 100 PRO A N 1
ATOM 778 C CA . PRO A 1 100 ? 15.209 -1.658 -21.768 1.00 77.81 100 PRO A CA 1
ATOM 779 C C . PRO A 1 100 ? 16.052 -0.476 -22.269 1.00 77.81 100 PRO A C 1
ATOM 781 O O . PRO A 1 100 ? 17.052 -0.689 -22.957 1.00 77.81 100 PRO A O 1
ATOM 784 N N . ARG A 1 101 ? 15.709 0.765 -21.896 1.00 76.38 101 ARG A N 1
ATOM 785 C CA . ARG A 1 101 ? 16.500 1.954 -22.263 1.00 76.38 101 ARG A CA 1
ATOM 786 C C . ARG A 1 101 ? 17.867 1.932 -21.581 1.00 76.38 101 ARG A C 1
ATOM 788 O O . ARG A 1 101 ? 18.881 2.184 -22.231 1.00 76.38 101 ARG A O 1
ATOM 795 N N . ILE A 1 102 ? 17.902 1.560 -20.303 1.00 80.19 102 ILE A N 1
ATOM 796 C CA . ILE A 1 102 ? 19.128 1.432 -19.512 1.00 80.19 102 ILE A CA 1
ATOM 797 C C . ILE A 1 102 ? 20.008 0.304 -20.067 1.00 80.19 102 ILE A C 1
ATOM 799 O O . ILE A 1 102 ? 21.212 0.502 -20.232 1.00 80.19 102 ILE A O 1
ATOM 803 N N . ARG A 1 103 ? 19.433 -0.853 -20.420 1.00 83.94 103 ARG A N 1
ATOM 804 C CA . ARG A 1 103 ? 20.171 -1.982 -21.015 1.00 83.94 103 ARG A CA 1
ATOM 805 C C . ARG A 1 103 ? 20.823 -1.609 -22.343 1.00 83.94 103 ARG A C 1
ATOM 807 O O . ARG A 1 103 ? 22.010 -1.867 -22.526 1.00 83.94 103 ARG A O 1
ATOM 814 N N . VAL A 1 104 ? 20.087 -0.949 -23.241 1.00 84.19 104 VAL A N 1
ATOM 815 C CA . VAL A 1 104 ? 20.632 -0.482 -24.529 1.00 84.19 104 VAL A CA 1
ATOM 816 C C . VAL A 1 104 ? 21.754 0.531 -24.311 1.00 84.19 104 VAL A C 1
ATOM 818 O O . VAL A 1 104 ? 22.793 0.452 -24.965 1.00 84.19 104 VAL A O 1
ATOM 821 N N . PHE A 1 105 ? 21.585 1.459 -23.368 1.00 83.00 105 PHE A N 1
ATOM 822 C CA . PHE A 1 105 ? 22.612 2.451 -23.058 1.00 83.00 105 PHE A CA 1
ATOM 823 C C . PHE A 1 105 ? 23.889 1.810 -22.493 1.00 83.00 105 PHE A C 1
ATOM 825 O O . PHE A 1 105 ? 24.995 2.143 -22.922 1.00 83.00 105 PHE A O 1
ATOM 832 N N . ARG A 1 106 ? 23.750 0.834 -21.585 1.00 86.38 106 ARG A N 1
ATOM 833 C CA . ARG A 1 106 ? 24.875 0.053 -21.044 1.00 86.38 106 ARG A CA 1
ATOM 834 C C . ARG A 1 106 ? 25.583 -0.757 -22.132 1.00 86.38 106 ARG A C 1
ATOM 836 O O . ARG A 1 106 ? 26.807 -0.702 -22.209 1.00 86.38 106 ARG A O 1
ATOM 843 N N . ALA A 1 107 ? 24.835 -1.425 -23.012 1.00 88.25 107 ALA A N 1
ATOM 844 C CA . ALA A 1 107 ? 25.399 -2.185 -24.130 1.00 88.25 107 ALA A CA 1
ATOM 845 C C . ALA A 1 107 ? 26.183 -1.288 -25.102 1.00 88.25 107 ALA A C 1
ATOM 847 O O . ALA A 1 107 ? 27.295 -1.627 -25.502 1.00 88.25 107 ALA A O 1
ATOM 848 N N . ARG A 1 108 ? 25.652 -0.098 -25.423 1.00 89.00 108 ARG A N 1
ATOM 849 C CA . ARG A 1 108 ? 26.349 0.898 -26.255 1.00 89.00 108 ARG A CA 1
ATOM 850 C C . ARG A 1 108 ? 27.642 1.393 -25.607 1.00 89.00 108 ARG A C 1
ATOM 852 O O . ARG A 1 108 ? 28.653 1.501 -26.294 1.00 89.00 108 ARG A O 1
ATOM 859 N N . ARG A 1 109 ? 27.634 1.655 -24.294 1.00 89.00 109 ARG A N 1
ATOM 860 C CA . ARG A 1 109 ? 28.846 2.043 -23.549 1.00 89.00 109 ARG A CA 1
ATOM 861 C C . ARG A 1 109 ? 29.899 0.934 -23.542 1.00 89.00 109 ARG A C 1
ATOM 863 O O . ARG A 1 109 ? 31.064 1.229 -23.786 1.00 89.00 109 ARG A O 1
ATOM 870 N N . ALA A 1 110 ? 29.499 -0.316 -23.314 1.00 89.69 110 ALA A N 1
ATOM 871 C CA . ALA A 1 110 ? 30.409 -1.461 -23.340 1.00 89.69 110 ALA A CA 1
ATOM 872 C C . ALA A 1 110 ? 31.030 -1.670 -24.734 1.00 89.69 110 ALA A C 1
ATOM 874 O O . ALA A 1 110 ? 32.244 -1.818 -24.854 1.00 89.69 110 ALA A O 1
ATOM 875 N N . ALA A 1 111 ? 30.223 -1.582 -25.798 1.00 90.12 111 ALA A N 1
ATOM 876 C CA . ALA A 1 111 ? 30.708 -1.689 -27.175 1.00 90.12 111 ALA A CA 1
ATOM 877 C C . ALA A 1 111 ? 31.678 -0.554 -27.556 1.00 90.12 111 ALA A C 1
ATOM 879 O O . ALA A 1 111 ? 32.669 -0.791 -28.244 1.00 90.12 111 ALA A O 1
ATOM 880 N N . ALA A 1 112 ? 31.423 0.676 -27.096 1.00 90.94 112 ALA A N 1
ATOM 881 C CA . ALA A 1 112 ? 32.322 1.807 -27.323 1.00 90.94 112 ALA A CA 1
ATOM 882 C C . ALA A 1 112 ? 33.670 1.645 -26.596 1.00 90.94 112 ALA A C 1
ATOM 884 O O . ALA A 1 112 ? 34.705 2.004 -27.155 1.00 90.94 112 ALA A O 1
ATOM 885 N N . ALA A 1 113 ? 33.670 1.084 -25.382 1.00 91.62 113 ALA A N 1
ATOM 886 C CA . ALA A 1 113 ? 34.895 0.785 -24.643 1.00 91.62 113 ALA A CA 1
ATOM 887 C C . ALA A 1 113 ? 35.736 -0.298 -25.347 1.00 91.62 113 ALA A C 1
ATOM 889 O O . ALA A 1 113 ? 36.931 -0.096 -25.547 1.00 91.62 113 ALA A O 1
ATOM 890 N N . ALA A 1 114 ? 35.103 -1.381 -25.815 1.00 89.62 114 ALA A N 1
ATOM 891 C CA . ALA A 1 114 ? 35.785 -2.477 -26.511 1.00 89.62 114 ALA A CA 1
ATOM 892 C C . ALA A 1 114 ? 36.465 -2.045 -27.829 1.00 89.62 114 ALA A C 1
ATOM 894 O O . ALA A 1 114 ? 37.544 -2.527 -28.164 1.00 89.62 114 ALA A O 1
ATOM 895 N N . ARG A 1 115 ? 35.871 -1.096 -28.568 1.00 89.50 115 ARG A N 1
ATOM 896 C CA . ARG A 1 115 ? 36.474 -0.546 -29.800 1.00 89.50 115 ARG A CA 1
ATOM 897 C C . ARG A 1 115 ? 37.714 0.311 -29.543 1.00 89.50 115 ARG A C 1
ATOM 899 O O . ARG A 1 115 ? 38.572 0.406 -30.411 1.00 89.50 115 ARG A O 1
ATOM 906 N N . ARG A 1 116 ? 37.809 0.956 -28.375 1.00 89.31 116 ARG A N 1
ATOM 907 C CA . ARG A 1 116 ? 38.993 1.748 -28.005 1.00 89.31 116 ARG A CA 1
ATOM 908 C C . ARG A 1 116 ? 40.172 0.855 -27.637 1.00 89.31 116 ARG A C 1
ATOM 910 O O . ARG A 1 116 ? 41.292 1.188 -27.994 1.00 89.31 116 ARG A O 1
ATOM 917 N N . SER A 1 117 ? 39.924 -0.2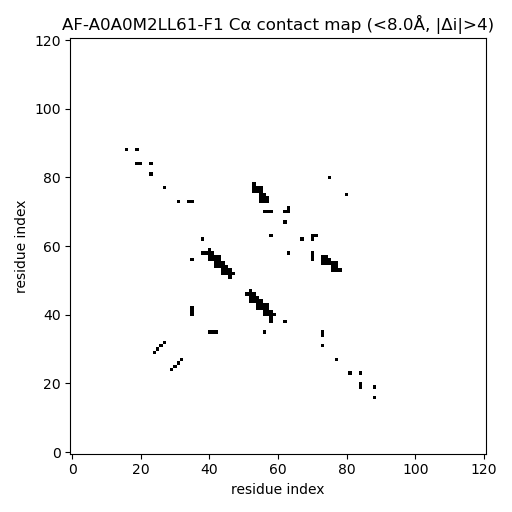84 -26.987 1.00 88.81 117 SER A N 1
ATOM 918 C CA . SER A 1 117 ? 40.984 -1.246 -26.662 1.00 88.81 117 SER A CA 1
ATOM 919 C C . SER A 1 117 ? 41.578 -1.935 -27.893 1.00 88.81 117 SER A C 1
ATOM 921 O O . SER A 1 117 ? 42.761 -2.235 -27.881 1.00 88.81 117 SER A O 1
ATOM 923 N N . SER A 1 118 ? 40.802 -2.150 -28.962 1.00 84.06 118 SER A N 1
ATOM 924 C CA . SER A 1 118 ? 41.295 -2.790 -30.196 1.00 84.06 118 SER A CA 1
ATOM 925 C C . SER A 1 118 ? 42.037 -1.850 -31.152 1.00 84.06 118 SER A C 1
ATOM 927 O O . SER A 1 118 ? 42.626 -2.316 -32.114 1.00 84.06 118 SER A O 1
ATOM 929 N N . ALA A 1 119 ? 41.950 -0.532 -30.952 1.00 82.44 119 ALA A N 1
ATOM 930 C CA . ALA A 1 119 ? 42.599 0.462 -31.813 1.00 82.44 119 ALA A CA 1
ATOM 931 C C . ALA A 1 119 ? 43.971 0.922 -31.283 1.00 82.44 119 ALA A C 1
ATOM 933 O O . ALA A 1 119 ? 44.655 1.683 -31.957 1.00 82.44 119 ALA A O 1
ATOM 934 N N . GLY A 1 120 ? 44.338 0.512 -30.063 1.00 80.88 120 GLY A N 1
ATOM 935 C CA . GLY A 1 120 ? 45.599 0.873 -29.406 1.00 80.88 120 GLY A CA 1
ATOM 936 C C . GLY A 1 120 ? 46.625 -0.262 -29.317 1.00 80.88 120 GLY A C 1
ATOM 937 O O . GLY A 1 120 ? 47.637 -0.078 -28.647 1.00 80.88 120 GLY A O 1
ATOM 938 N N . SER A 1 121 ? 46.348 -1.416 -29.933 1.00 65.50 121 SER A N 1
ATOM 939 C CA . SER A 1 121 ? 47.246 -2.575 -30.070 1.00 65.50 121 SER A CA 1
ATOM 940 C C . SER A 1 121 ? 47.751 -2.681 -31.499 1.00 65.50 121 SER A C 1
ATOM 942 O O . SER A 1 121 ? 48.959 -2.924 -31.679 1.00 65.50 121 SER A O 1
#

Sequence (121 aa):
MTESRFRVRPPSFMMALVLPLVVGVLLNAVVRPWLGQQLGGTPRSMGASVRGQDHWWEFDAATRAEHPMLTGFLSTSDGAIAMLLFAVIVLLFAWRFLDPRIRVFRARRAAAAARRSSAGS